Protein AF-A0A3B1D6K1-F1 (afdb_monomer)

Sequence (99 aa):
MIDWDKASPEDFKLQMEVESIQESGESIIFPVRVYHKDGDFAFLKSVPIRAEFYRALRKTPDWQKALAKIFRQRVKDDVISRTKTGTIAIEDKIAWITK

Solvent-accessible surface area (backbone atoms only — not comparable to full-atom values): 5830 Å² total; per-residue (Å²): 134,86,60,49,88,77,58,53,69,83,44,51,46,81,46,72,44,76,91,65,51,40,78,56,90,69,24,34,34,40,40,32,38,34,24,38,76,90,67,48,79,70,53,77,44,78,46,77,40,46,43,68,60,52,60,53,41,68,73,43,84,66,31,68,60,55,50,49,50,52,52,51,50,58,50,40,54,51,46,52,49,55,34,53,59,74,70,58,53,74,70,62,59,53,64,67,73,76,112

Mean predicted aligned error: 8.84 Å

Organism: NCBI:txid652676

pLDDT: mean 81.21, std 14.04, range [40.72, 94.44]

Foldseek 3Di:
DDPLLPDALVQKDKDWDPVPFDDDVQWIWTWIFIAGVVRHTDDIDTDTDGNVVLVVLVPDPPSVVVVVVVVSVVVNVVSVVVSVVVVQDPVNVVVVVPD

Nearest PDB structures (foldseek):
  7u65-assembly1_G  TM=5.364E-01  e=2.274E-01  Escherichia phage T7
  7ucz-assembly2_B  TM=5.050E-01  e=5.592E-01  Homo sapiens
  5i4a-assembly2_C  TM=4.775E-01  e=8.770E-01  Marinitoga piezophila KA3
  8cq2-assembly1_E  TM=4.000E-01  e=8.871E+00  Photorhabdus luminescens

Radius of gyration: 16.62 Å; Cα contacts (8 Å, |Δi|>4): 109; chains: 1; bounding box: 36×43×45 Å

Structure (mmCIF, N/CA/C/O backbone):
data_AF-A0A3B1D6K1-F1
#
_entry.id   AF-A0A3B1D6K1-F1
#
loop_
_atom_site.group_PDB
_atom_site.id
_atom_site.type_symbol
_atom_site.label_atom_id
_atom_site.label_alt_id
_atom_site.label_comp_id
_atom_site.label_asym_id
_atom_site.label_entity_id
_atom_site.label_seq_id
_atom_site.pdbx_PDB_ins_code
_atom_site.Cartn_x
_atom_site.Cartn_y
_atom_site.Cartn_z
_atom_site.occupancy
_atom_site.B_iso_or_equiv
_atom_site.auth_seq_id
_atom_site.auth_comp_id
_atom_site.auth_a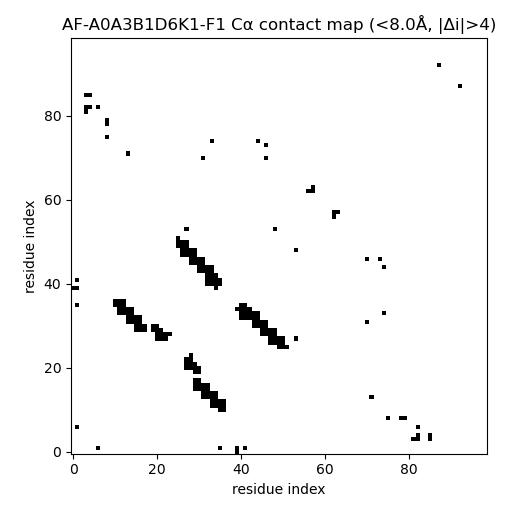sym_id
_atom_site.auth_atom_id
_atom_site.pdbx_PDB_model_num
ATOM 1 N N . MET A 1 1 ? 9.210 5.930 -18.461 1.00 69.94 1 MET A N 1
ATOM 2 C CA . MET A 1 1 ? 8.584 4.597 -18.678 1.00 69.94 1 MET A CA 1
ATOM 3 C C . MET A 1 1 ? 9.360 3.637 -17.806 1.00 69.94 1 MET A C 1
ATOM 5 O O . MET A 1 1 ? 10.563 3.536 -17.998 1.00 69.94 1 MET A O 1
ATOM 9 N N . ILE A 1 2 ? 8.715 3.035 -16.808 1.00 77.25 2 ILE A N 1
ATOM 10 C CA . ILE A 1 2 ? 9.414 2.242 -15.789 1.00 77.25 2 ILE A CA 1
ATOM 11 C C . ILE A 1 2 ? 9.853 0.906 -16.393 1.00 77.25 2 ILE A C 1
ATOM 13 O O . ILE A 1 2 ? 9.028 0.181 -16.948 1.00 77.25 2 ILE A O 1
ATOM 17 N N . ASP A 1 3 ? 11.141 0.593 -16.259 1.00 78.44 3 ASP A N 1
ATOM 18 C CA . ASP A 1 3 ? 11.711 -0.714 -16.590 1.00 78.44 3 ASP A CA 1
ATOM 19 C C . ASP A 1 3 ? 11.418 -1.689 -15.437 1.00 78.44 3 ASP A C 1
ATOM 21 O O . ASP A 1 3 ? 12.120 -1.723 -14.425 1.00 78.44 3 ASP A O 1
ATOM 25 N N . TRP A 1 4 ? 10.320 -2.438 -15.561 1.00 77.81 4 TRP A N 1
ATOM 26 C CA . TRP A 1 4 ? 9.844 -3.364 -14.530 1.00 77.81 4 TRP A CA 1
ATOM 27 C C . TRP A 1 4 ? 10.778 -4.557 -14.304 1.00 77.81 4 TRP A C 1
ATOM 29 O O . TRP A 1 4 ? 10.773 -5.107 -13.206 1.00 77.81 4 TRP A O 1
ATOM 39 N N . ASP A 1 5 ? 11.605 -4.928 -15.284 1.00 73.12 5 ASP A N 1
ATOM 40 C CA . ASP A 1 5 ? 12.532 -6.060 -15.153 1.00 73.12 5 ASP A CA 1
ATOM 41 C C . ASP A 1 5 ? 13.735 -5.716 -14.265 1.00 73.12 5 ASP A C 1
ATOM 43 O O . ASP A 1 5 ? 14.361 -6.600 -13.677 1.00 73.12 5 ASP A O 1
ATOM 47 N N . LYS A 1 6 ? 14.047 -4.420 -14.130 1.00 73.88 6 LYS A N 1
ATOM 48 C CA . LYS A 1 6 ? 15.138 -3.910 -13.284 1.00 73.88 6 LYS A CA 1
ATOM 49 C C . LYS A 1 6 ? 14.658 -3.217 -12.009 1.00 73.88 6 LYS A C 1
ATOM 51 O O . LYS A 1 6 ? 15.485 -2.865 -11.169 1.00 73.88 6 LYS A O 1
ATOM 56 N N . ALA A 1 7 ? 13.353 -3.005 -11.858 1.00 77.06 7 ALA A N 1
ATOM 57 C CA . ALA A 1 7 ? 12.786 -2.317 -10.707 1.00 77.06 7 ALA A CA 1
ATOM 58 C C . ALA A 1 7 ? 12.667 -3.254 -9.493 1.00 77.06 7 ALA A C 1
ATOM 60 O O . ALA A 1 7 ? 12.055 -4.321 -9.560 1.00 77.06 7 ALA A O 1
ATOM 61 N N . SER A 1 8 ? 13.199 -2.830 -8.348 1.00 76.25 8 SER A N 1
ATOM 62 C CA . SER A 1 8 ? 13.026 -3.528 -7.071 1.00 76.25 8 SER A CA 1
ATOM 63 C C . SER A 1 8 ? 11.870 -2.922 -6.271 1.00 76.25 8 SER A C 1
ATOM 65 O O . SER A 1 8 ? 11.630 -1.721 -6.360 1.00 76.25 8 SER A O 1
ATOM 67 N N . PRO A 1 9 ? 11.167 -3.686 -5.410 1.00 74.38 9 PRO A N 1
ATOM 68 C CA . PRO A 1 9 ? 10.111 -3.135 -4.552 1.00 74.38 9 PRO A CA 1
ATOM 69 C C . PRO A 1 9 ? 10.550 -1.953 -3.674 1.00 74.38 9 PRO A C 1
ATOM 71 O O . PRO A 1 9 ? 9.726 -1.127 -3.296 1.00 74.38 9 PRO A O 1
ATOM 74 N N . GLU A 1 10 ? 11.840 -1.878 -3.350 1.00 81.88 10 GLU A N 1
ATOM 75 C CA . GLU A 1 10 ? 12.447 -0.807 -2.552 1.00 81.88 10 GLU A CA 1
ATOM 76 C C . GLU A 1 10 ? 12.633 0.498 -3.336 1.00 81.88 10 GLU A C 1
ATOM 78 O O . GLU A 1 10 ? 12.708 1.569 -2.736 1.00 81.88 10 GLU A O 1
ATOM 83 N N . ASP A 1 11 ? 12.629 0.430 -4.670 1.00 83.75 11 ASP A N 1
ATOM 84 C CA . ASP A 1 11 ? 12.694 1.604 -5.540 1.00 83.75 11 ASP A CA 1
ATOM 85 C C . ASP A 1 11 ? 11.364 2.367 -5.576 1.00 83.75 11 ASP A C 1
ATOM 87 O O . ASP A 1 1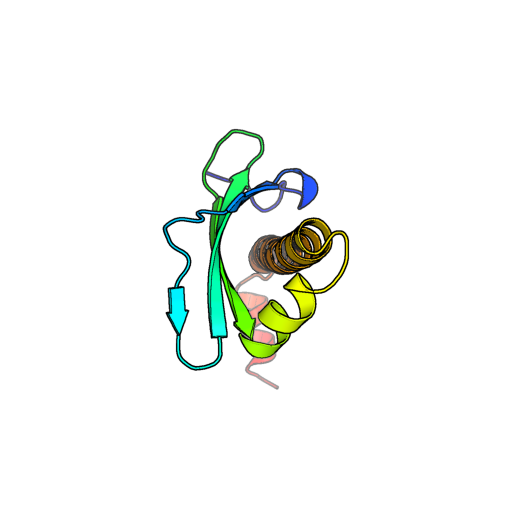1 ? 11.290 3.447 -6.157 1.00 83.75 11 ASP A O 1
ATOM 91 N N . PHE A 1 12 ? 10.301 1.838 -4.963 1.00 85.25 12 PHE A N 1
ATOM 92 C CA . PHE A 1 12 ? 8.979 2.447 -5.006 1.00 85.25 12 PHE A CA 1
ATOM 93 C C . PHE A 1 12 ? 8.638 3.205 -3.724 1.00 85.25 12 PHE A C 1
ATOM 95 O O . PHE A 1 12 ? 8.737 2.702 -2.602 1.00 85.25 12 PHE A O 1
ATOM 102 N N . LYS A 1 13 ? 8.152 4.432 -3.906 1.00 86.62 13 LYS A N 1
ATOM 103 C CA . LYS A 1 13 ? 7.615 5.290 -2.853 1.00 86.62 13 LYS A CA 1
ATOM 104 C C . LYS A 1 13 ? 6.096 5.323 -2.924 1.00 86.62 13 LYS A C 1
ATOM 106 O O . LYS A 1 13 ? 5.492 5.348 -3.994 1.00 86.62 13 LYS A O 1
ATOM 111 N N . LEU A 1 14 ? 5.487 5.332 -1.745 1.00 87.88 14 LEU A N 1
ATOM 112 C CA . LEU A 1 14 ? 4.042 5.319 -1.559 1.00 87.88 14 LEU A CA 1
ATOM 113 C C . LEU A 1 14 ? 3.590 6.711 -1.153 1.00 87.88 14 LEU A C 1
ATOM 115 O O . LEU A 1 14 ? 4.092 7.256 -0.169 1.00 87.88 14 LEU A O 1
ATOM 119 N N . GLN A 1 15 ? 2.607 7.242 -1.863 1.00 85.69 15 GLN A N 1
ATOM 120 C CA . GLN A 1 15 ? 1.931 8.475 -1.503 1.00 85.69 15 GLN A CA 1
ATOM 121 C C . GLN A 1 15 ? 0.434 8.198 -1.419 1.00 85.69 15 GLN A C 1
ATOM 123 O O . GLN A 1 15 ? -0.200 7.796 -2.391 1.00 85.69 15 GLN A O 1
ATOM 128 N N . MET A 1 16 ? -0.129 8.373 -0.229 1.00 82.75 16 MET A N 1
ATOM 129 C CA . MET A 1 16 ? -1.562 8.209 -0.012 1.00 82.75 16 MET A CA 1
ATOM 130 C C . MET A 1 16 ? -2.276 9.527 -0.289 1.00 82.75 16 MET A C 1
ATOM 132 O O . MET A 1 16 ? -1.861 10.570 0.216 1.00 82.75 16 MET A O 1
ATOM 136 N N . GLU A 1 17 ? -3.372 9.465 -1.037 1.00 79.75 17 GLU A N 1
ATOM 137 C CA . GLU A 1 17 ? -4.228 10.626 -1.271 1.00 79.75 17 GLU A CA 1
ATOM 138 C C . GLU A 1 17 ? -5.392 10.620 -0.292 1.00 79.75 17 GLU A C 1
ATOM 140 O O . GLU A 1 17 ? -6.410 9.966 -0.507 1.00 79.75 17 GLU A O 1
ATOM 145 N N . VAL A 1 18 ? -5.220 11.342 0.814 1.00 76.69 18 VAL A N 1
ATOM 146 C CA . VAL A 1 18 ? -6.187 11.360 1.921 1.00 76.69 18 VAL A CA 1
ATOM 147 C C . VAL A 1 18 ? -7.548 11.904 1.476 1.00 76.69 18 VAL A C 1
ATOM 149 O O . VAL A 1 18 ? -8.581 11.407 1.911 1.00 76.69 18 VAL A O 1
ATOM 152 N N . GLU A 1 19 ? -7.552 12.876 0.564 1.00 77.31 19 GLU A N 1
ATOM 153 C CA . GLU A 1 19 ? -8.767 13.520 0.044 1.00 77.31 19 GLU A CA 1
ATOM 154 C C . GLU A 1 19 ? -9.599 12.608 -0.865 1.00 77.31 19 GLU A C 1
ATOM 156 O O . GLU A 1 19 ? -10.782 12.852 -1.074 1.00 77.31 19 GLU A O 1
ATOM 161 N N . SER A 1 20 ? -8.996 11.543 -1.396 1.00 80.31 20 SER A N 1
ATOM 162 C CA . SER A 1 20 ? -9.662 10.593 -2.293 1.00 80.31 20 SER A CA 1
ATOM 163 C C . SER A 1 20 ? -10.093 9.306 -1.582 1.00 80.31 20 SER A C 1
ATOM 165 O O . SER A 1 20 ? -10.521 8.357 -2.239 1.00 80.31 20 SER A O 1
ATOM 167 N N . ILE A 1 21 ? -9.972 9.236 -0.250 1.00 86.06 21 ILE A N 1
ATOM 168 C CA . ILE A 1 21 ? -10.462 8.094 0.527 1.00 86.06 21 ILE A CA 1
ATOM 169 C C . ILE A 1 21 ? -11.987 8.051 0.428 1.00 86.06 21 ILE A C 1
ATOM 171 O O . ILE A 1 21 ? -12.668 9.035 0.707 1.00 86.06 21 ILE A O 1
ATOM 175 N N . GLN A 1 22 ? -12.518 6.891 0.054 1.00 88.19 22 GLN A N 1
ATOM 176 C CA . GLN A 1 22 ? -13.952 6.694 -0.138 1.00 88.19 22 GLN A CA 1
ATOM 177 C C . GLN A 1 22 ? -14.458 5.565 0.746 1.00 88.19 22 GLN A C 1
ATOM 179 O O . GLN A 1 22 ? -13.792 4.543 0.904 1.00 88.19 22 GLN A O 1
ATOM 184 N N . GLU A 1 23 ? -15.658 5.719 1.293 1.00 87.38 23 GLU A N 1
ATOM 185 C CA . GLU A 1 23 ? -16.383 4.603 1.894 1.00 87.38 23 GLU A CA 1
ATOM 186 C C . GLU A 1 23 ? -17.251 3.941 0.819 1.00 87.38 23 GLU A C 1
ATOM 188 O O . GLU A 1 23 ? -17.980 4.606 0.088 1.00 87.38 23 GLU A O 1
ATOM 193 N N . SER A 1 24 ? -17.149 2.621 0.704 1.00 87.75 24 SER A N 1
ATOM 194 C CA . SER A 1 24 ? -17.903 1.802 -0.239 1.00 87.75 24 SER A CA 1
ATOM 195 C C . SER A 1 24 ? -18.460 0.589 0.500 1.00 87.75 24 SER A C 1
ATOM 197 O O . SER A 1 24 ? -17.755 -0.401 0.724 1.00 87.75 24 SER A O 1
ATOM 199 N N . GLY A 1 25 ? -19.734 0.669 0.887 1.00 88.62 25 GLY A N 1
ATOM 200 C CA . GLY A 1 25 ? -20.403 -0.356 1.689 1.00 88.62 25 GLY A CA 1
ATOM 201 C C . GLY A 1 25 ? -19.704 -0.556 3.035 1.00 88.62 25 GLY A C 1
ATOM 202 O O . GLY A 1 25 ? -19.545 0.381 3.809 1.00 88.62 25 GLY A O 1
ATOM 203 N N . GLU A 1 26 ? -19.243 -1.777 3.301 1.00 91.94 26 GLU A N 1
ATOM 204 C CA . GLU A 1 26 ? -18.545 -2.139 4.545 1.00 91.94 26 GLU A CA 1
ATOM 205 C C . GLU A 1 26 ? -17.025 -1.910 4.494 1.00 91.94 26 GLU A C 1
ATOM 207 O O . GLU A 1 26 ? -16.287 -2.367 5.371 1.00 91.94 26 GLU A O 1
ATOM 212 N N . SER A 1 27 ? -16.515 -1.247 3.455 1.00 92.38 27 SER A N 1
ATOM 213 C CA . SER A 1 27 ? -15.081 -1.023 3.260 1.00 92.38 27 SER A CA 1
ATOM 214 C C . SER A 1 27 ? -14.749 0.447 3.053 1.00 92.38 27 SER A C 1
ATOM 216 O O . SER A 1 27 ? -15.494 1.193 2.433 1.00 92.38 27 SER A O 1
ATOM 218 N N . ILE A 1 28 ? -13.580 0.844 3.538 1.00 92.19 28 ILE A N 1
ATOM 219 C CA . ILE A 1 28 ? -12.937 2.122 3.263 1.00 92.19 28 ILE A CA 1
ATOM 220 C C . ILE A 1 28 ? -11.849 1.853 2.227 1.00 92.19 28 ILE A C 1
ATOM 222 O O . ILE A 1 28 ? -10.961 1.021 2.434 1.00 92.19 28 ILE A O 1
ATOM 226 N N . ILE A 1 29 ? -11.945 2.524 1.090 1.00 92.50 29 ILE A N 1
ATOM 227 C CA . ILE A 1 29 ? -11.032 2.403 -0.035 1.00 92.50 29 ILE A CA 1
ATOM 228 C C . ILE A 1 29 ? -9.954 3.470 0.105 1.00 92.50 29 ILE A C 1
ATOM 230 O O . ILE A 1 29 ? -10.236 4.665 0.039 1.00 92.50 29 ILE A O 1
ATOM 234 N N . PHE A 1 30 ? -8.711 3.028 0.279 1.00 91.75 30 PHE A N 1
ATOM 235 C CA . PHE A 1 30 ? -7.548 3.905 0.354 1.00 91.75 30 PHE A CA 1
ATOM 236 C C . PHE A 1 30 ? -6.831 3.939 -1.000 1.00 91.75 30 PHE A C 1
ATOM 238 O O . PHE A 1 30 ? -6.219 2.934 -1.378 1.00 91.75 30 PHE A O 1
ATOM 245 N N . PRO A 1 31 ? -6.880 5.056 -1.744 1.00 90.62 31 PRO A N 1
ATOM 246 C CA . PRO A 1 31 ? -6.082 5.226 -2.948 1.00 90.62 31 PRO A CA 1
ATOM 247 C C . PRO A 1 31 ? -4.622 5.502 -2.577 1.00 90.62 31 PRO A C 1
ATOM 249 O O . PRO A 1 31 ? -4.285 6.483 -1.909 1.00 90.62 31 PRO A O 1
ATOM 252 N N . VAL A 1 32 ? -3.740 4.615 -3.026 1.00 91.00 32 VAL A N 1
ATOM 253 C CA . VAL A 1 32 ? -2.298 4.699 -2.808 1.00 91.00 32 VAL A CA 1
ATOM 254 C C . VAL A 1 32 ? -1.616 4.868 -4.156 1.00 91.00 32 VAL A C 1
ATOM 256 O O . VAL A 1 32 ? -1.593 3.948 -4.974 1.00 91.00 32 VAL A O 1
ATOM 259 N N . ARG A 1 33 ? -1.060 6.054 -4.399 1.00 91.19 33 ARG A N 1
ATOM 260 C CA . ARG A 1 33 ? -0.209 6.312 -5.556 1.00 91.19 33 ARG A CA 1
ATOM 261 C C . ARG A 1 33 ? 1.173 5.737 -5.304 1.00 91.19 33 ARG A C 1
ATOM 263 O O . ARG A 1 33 ? 1.751 5.904 -4.228 1.00 91.19 33 ARG A O 1
ATOM 270 N N . VAL A 1 34 ? 1.691 5.051 -6.308 1.00 90.06 34 VAL A N 1
ATOM 271 C CA . VAL A 1 34 ? 3.000 4.415 -6.273 1.00 90.06 34 VAL A CA 1
ATOM 272 C C . VAL A 1 34 ? 3.881 5.123 -7.286 1.00 90.06 34 VAL A C 1
ATOM 274 O O . VAL A 1 34 ? 3.526 5.213 -8.460 1.00 90.06 34 VAL A O 1
ATOM 277 N N . TYR A 1 35 ? 5.018 5.623 -6.825 1.00 90.50 35 TYR A N 1
ATOM 278 C CA . TYR A 1 35 ? 6.006 6.320 -7.638 1.00 90.50 35 TYR A CA 1
ATOM 279 C C . TYR A 1 35 ? 7.315 5.546 -7.625 1.00 90.50 35 TYR A C 1
ATOM 281 O O . TYR A 1 35 ? 7.694 4.997 -6.592 1.00 90.50 35 TYR A O 1
ATOM 289 N N . HIS A 1 36 ? 8.014 5.509 -8.749 1.00 89.00 36 HIS A N 1
ATOM 290 C CA . HIS A 1 36 ? 9.388 5.030 -8.805 1.00 89.00 36 HIS A CA 1
ATOM 291 C C . HIS A 1 36 ? 10.339 6.067 -8.186 1.00 89.00 36 HIS A C 1
ATOM 293 O O . HIS A 1 36 ? 10.014 7.254 -8.101 1.00 89.00 36 HIS A O 1
ATOM 299 N N . LYS A 1 37 ? 11.534 5.643 -7.764 1.00 86.38 37 LYS A N 1
ATOM 300 C CA . LYS A 1 37 ? 12.556 6.512 -7.154 1.00 86.38 37 LYS A CA 1
ATOM 301 C C . LYS A 1 37 ? 12.970 7.680 -8.047 1.00 86.38 37 LYS A C 1
ATOM 303 O O . LYS A 1 37 ? 13.330 8.728 -7.519 1.00 86.38 37 LYS A O 1
ATOM 308 N N . ASP A 1 38 ? 12.845 7.505 -9.360 1.00 86.38 38 ASP A N 1
ATOM 309 C CA . ASP A 1 38 ? 13.152 8.516 -10.377 1.00 86.38 38 ASP A CA 1
ATOM 310 C C . ASP A 1 38 ? 12.054 9.590 -10.501 1.00 86.38 38 ASP A C 1
ATOM 312 O O . ASP A 1 38 ? 12.185 10.525 -11.281 1.00 86.38 38 ASP A O 1
ATOM 316 N N . GLY A 1 39 ? 10.966 9.474 -9.730 1.00 82.06 39 GLY A N 1
ATOM 317 C CA . GLY A 1 39 ? 9.839 10.412 -9.729 1.00 82.06 39 GLY A CA 1
ATOM 318 C C . GLY A 1 39 ? 8.697 10.024 -10.671 1.00 82.06 39 GLY A C 1
ATOM 319 O O . GLY A 1 39 ? 7.626 10.625 -10.604 1.00 82.06 39 GLY A O 1
ATOM 320 N N . ASP A 1 40 ? 8.885 8.991 -11.494 1.00 87.69 40 ASP A N 1
ATOM 321 C CA . ASP A 1 40 ? 7.862 8.487 -12.410 1.00 87.69 40 ASP A CA 1
ATOM 322 C C . ASP A 1 40 ? 6.667 7.895 -11.648 1.00 87.69 40 ASP A C 1
ATOM 324 O O . ASP A 1 40 ? 6.817 7.036 -10.774 1.00 87.69 40 ASP A O 1
ATOM 328 N N . PHE A 1 41 ? 5.453 8.308 -12.016 1.00 88.88 41 PHE A N 1
ATOM 329 C CA . PHE A 1 41 ? 4.237 7.645 -11.551 1.00 88.88 41 PHE A CA 1
ATOM 330 C C . PHE A 1 41 ? 4.170 6.223 -12.118 1.00 88.88 41 PHE A C 1
ATOM 332 O O . PHE A 1 41 ? 4.196 6.028 -13.333 1.00 88.88 41 PHE A O 1
ATOM 339 N N . ALA A 1 42 ? 4.060 5.233 -11.233 1.00 88.25 42 ALA A N 1
ATOM 340 C CA . ALA A 1 42 ? 4.003 3.830 -11.612 1.00 88.25 42 ALA A CA 1
ATOM 341 C C . ALA A 1 42 ? 2.563 3.360 -11.805 1.00 88.25 42 ALA A C 1
ATOM 343 O O . ALA A 1 42 ? 2.193 2.886 -12.878 1.00 88.25 42 ALA A O 1
ATOM 344 N N . PHE A 1 43 ? 1.753 3.459 -10.751 1.00 88.69 43 PHE A N 1
ATOM 345 C CA . PHE A 1 43 ? 0.343 3.087 -10.776 1.00 88.69 43 PHE A CA 1
ATOM 346 C C . PHE A 1 43 ? -0.393 3.602 -9.537 1.00 88.69 43 PHE A C 1
ATOM 348 O O . PHE A 1 43 ? 0.204 3.945 -8.515 1.00 88.69 43 PHE A O 1
ATOM 355 N N . LEU A 1 44 ? -1.722 3.610 -9.629 1.00 89.88 44 LEU A N 1
ATOM 356 C CA . LEU A 1 44 ? -2.623 3.833 -8.506 1.00 89.88 44 LEU A CA 1
ATOM 357 C C . LEU A 1 44 ? -3.136 2.480 -8.007 1.00 89.88 44 LEU A C 1
ATOM 359 O O . LEU A 1 44 ? -3.647 1.679 -8.791 1.00 89.88 44 LEU A O 1
ATOM 363 N N . LYS A 1 45 ? -3.022 2.229 -6.702 1.00 89.25 45 LYS A N 1
ATOM 364 C CA . LYS A 1 45 ? -3.562 1.042 -6.041 1.00 89.25 45 LYS A CA 1
ATOM 365 C C . LYS A 1 45 ? -4.667 1.430 -5.073 1.00 89.25 45 LYS A C 1
ATOM 367 O O . LYS A 1 45 ? -4.414 2.085 -4.068 1.00 89.25 45 LYS A O 1
ATOM 372 N N . SER A 1 46 ? -5.874 0.946 -5.331 1.00 91.12 46 SER A N 1
ATOM 373 C CA . SER A 1 46 ? -6.972 1.013 -4.368 1.00 91.12 46 SER A CA 1
ATOM 374 C C . SER A 1 46 ? -6.831 -0.125 -3.360 1.00 91.12 46 SER A C 1
ATOM 376 O O . SER A 1 46 ? -6.888 -1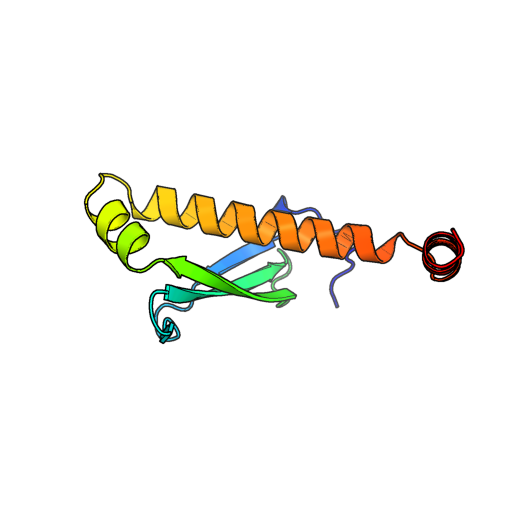.300 -3.732 1.00 91.12 46 SER A O 1
ATOM 378 N N . VAL A 1 47 ? -6.625 0.208 -2.085 1.00 91.00 47 VAL A N 1
ATOM 379 C CA . VAL A 1 47 ? -6.536 -0.767 -0.992 1.00 91.00 47 VAL A CA 1
ATOM 380 C C . VAL A 1 47 ? -7.835 -0.733 -0.183 1.00 91.00 47 VAL A C 1
ATOM 382 O O . VAL A 1 47 ? -8.027 0.191 0.609 1.00 91.00 47 VAL A O 1
ATOM 385 N N . PRO A 1 48 ? -8.735 -1.718 -0.352 1.00 92.19 48 PRO A N 1
ATOM 386 C CA . PRO A 1 48 ? -9.924 -1.822 0.479 1.00 92.19 48 PRO A CA 1
ATOM 387 C C . PRO A 1 48 ? -9.551 -2.322 1.875 1.00 92.19 48 PRO A C 1
ATOM 389 O O . PRO A 1 48 ? -8.886 -3.349 2.030 1.00 92.19 48 PRO A O 1
ATOM 392 N N . ILE A 1 49 ? -10.018 -1.620 2.900 1.00 92.69 49 ILE A N 1
ATOM 393 C CA . ILE A 1 49 ? -9.916 -2.026 4.299 1.00 92.69 49 ILE A CA 1
ATOM 394 C C . ILE A 1 49 ? -11.324 -2.067 4.876 1.00 92.69 49 ILE A C 1
ATOM 396 O O . ILE A 1 49 ? -12.063 -1.096 4.763 1.00 92.69 49 ILE A O 1
ATOM 400 N N . ARG A 1 50 ? -11.703 -3.166 5.532 1.00 94.12 50 ARG A N 1
ATOM 401 C CA . ARG A 1 50 ? -13.021 -3.264 6.176 1.00 94.12 50 ARG A CA 1
ATOM 402 C C . ARG A 1 50 ? -13.198 -2.146 7.203 1.00 94.12 50 ARG A C 1
ATOM 404 O O . ARG A 1 50 ? -12.306 -1.918 8.022 1.00 94.12 50 ARG A O 1
ATOM 411 N N . ALA A 1 51 ? -14.349 -1.484 7.183 1.00 92.62 51 ALA A N 1
ATOM 412 C CA . ALA A 1 51 ? -14.644 -0.339 8.035 1.00 92.62 51 ALA A CA 1
ATOM 413 C C . ALA A 1 51 ? -14.538 -0.701 9.524 1.00 92.62 51 ALA A C 1
ATOM 415 O O . ALA A 1 51 ? -13.940 0.044 10.299 1.00 92.62 51 ALA A O 1
ATOM 416 N N . GLU A 1 52 ? -15.031 -1.876 9.921 1.00 93.94 52 GLU A N 1
ATOM 417 C CA . GLU A 1 52 ? -14.913 -2.370 11.298 1.00 93.94 52 GLU A CA 1
ATOM 418 C C . GLU A 1 52 ? -13.458 -2.571 11.724 1.00 93.94 52 GLU A C 1
ATOM 420 O O . GLU A 1 52 ? -13.049 -2.106 12.789 1.00 93.94 52 GLU A O 1
ATOM 425 N N . PHE A 1 53 ? -12.652 -3.200 10.862 1.00 93.44 53 PHE A N 1
ATOM 426 C CA . PHE A 1 53 ? -11.228 -3.394 11.116 1.00 93.44 53 PHE A CA 1
ATOM 427 C C . PHE A 1 53 ? -10.502 -2.053 11.227 1.00 93.44 53 PHE A C 1
ATOM 429 O O . PHE A 1 53 ? -9.719 -1.863 12.149 1.00 93.44 53 PHE A O 1
ATOM 436 N N . TYR A 1 54 ? -10.785 -1.099 10.336 1.00 92.00 54 TYR A N 1
ATOM 437 C CA . TYR A 1 54 ? -10.188 0.233 10.404 1.00 92.00 54 TYR A CA 1
ATOM 438 C C . TYR A 1 54 ? -10.565 0.968 11.697 1.00 92.00 54 TYR A C 1
ATOM 440 O O . TYR A 1 54 ? -9.702 1.550 12.356 1.00 92.00 54 TYR A O 1
ATOM 448 N N . ARG A 1 55 ? -11.838 0.902 12.107 1.00 92.31 55 ARG A N 1
ATOM 449 C CA . ARG A 1 55 ? -12.314 1.479 13.374 1.00 92.31 55 ARG A CA 1
ATOM 450 C C . ARG A 1 55 ? -11.630 0.837 14.581 1.00 92.31 55 ARG A C 1
ATOM 452 O O . ARG A 1 55 ? -11.280 1.554 15.514 1.00 92.31 55 ARG A O 1
ATOM 459 N N . ALA A 1 56 ? -11.427 -0.480 14.570 1.00 93.56 56 ALA A N 1
ATOM 460 C CA . ALA A 1 56 ? -10.693 -1.185 15.616 1.00 93.56 56 ALA A CA 1
ATOM 461 C C . ALA A 1 56 ? -9.206 -0.802 15.619 1.00 93.56 56 ALA A C 1
ATOM 463 O O . ALA A 1 56 ? -8.657 -0.489 16.672 1.00 93.56 56 ALA A O 1
ATOM 464 N N . LEU A 1 57 ? -8.581 -0.737 14.440 1.00 92.06 57 LEU A N 1
ATOM 465 C CA . LEU A 1 57 ? -7.183 -0.356 14.270 1.00 92.06 57 LEU A CA 1
ATOM 466 C C . LEU A 1 57 ? -6.926 1.047 14.821 1.00 92.06 57 LEU A C 1
ATOM 468 O O . LEU A 1 57 ? -5.977 1.237 15.564 1.00 92.06 57 LEU A O 1
ATOM 472 N N . ARG A 1 58 ? -7.810 2.019 14.559 1.00 93.25 58 ARG A N 1
ATOM 473 C CA . ARG A 1 58 ? -7.683 3.387 15.099 1.00 93.25 58 ARG A CA 1
ATOM 474 C C . ARG A 1 58 ? -7.676 3.473 16.629 1.00 93.25 58 ARG A C 1
ATOM 476 O O . ARG A 1 58 ? -7.273 4.507 17.154 1.00 93.25 58 ARG A O 1
ATOM 483 N N . LYS A 1 59 ? -8.123 2.432 17.340 1.00 94.44 59 LYS A N 1
ATOM 484 C CA . LYS A 1 59 ? -8.104 2.374 18.811 1.00 94.44 59 LYS A CA 1
ATOM 485 C C . LYS A 1 59 ? -6.771 1.878 19.371 1.00 94.44 59 LYS A C 1
ATOM 487 O O . LYS A 1 59 ? -6.565 1.972 20.577 1.00 94.44 59 LYS A O 1
ATOM 492 N N . THR A 1 60 ? -5.876 1.342 18.540 1.00 91.69 60 THR A N 1
ATOM 493 C CA . THR A 1 60 ? -4.561 0.884 18.993 1.00 91.69 60 THR A CA 1
ATOM 494 C C . THR A 1 60 ? -3.540 2.025 18.951 1.00 91.69 60 THR A C 1
ATOM 496 O O . THR A 1 60 ? -3.620 2.901 18.081 1.00 91.69 60 THR A O 1
ATOM 499 N N . PRO A 1 61 ? -2.521 2.007 19.827 1.00 91.19 61 PRO A N 1
ATOM 500 C CA . PRO A 1 61 ? -1.333 2.834 19.645 1.00 91.19 61 PRO A CA 1
ATOM 501 C C . PRO A 1 61 ? -0.701 2.580 18.269 1.00 91.19 61 PRO A C 1
ATOM 503 O O . PRO A 1 61 ? -0.814 1.482 17.721 1.00 91.19 61 PRO A O 1
ATOM 506 N N . ASP A 1 62 ? -0.056 3.598 17.694 1.00 91.88 62 ASP A N 1
ATOM 507 C CA . ASP A 1 62 ? 0.677 3.488 16.422 1.00 91.88 62 ASP A CA 1
ATOM 508 C C . ASP A 1 62 ? -0.145 2.952 15.224 1.00 91.88 62 ASP A C 1
ATOM 510 O O . ASP A 1 62 ? 0.415 2.439 14.250 1.00 91.88 62 ASP A O 1
ATOM 514 N N . TRP A 1 63 ? -1.474 3.104 15.238 1.00 91.38 63 TRP A N 1
ATOM 515 C CA . TRP A 1 63 ? -2.363 2.599 14.183 1.00 91.38 63 TRP A CA 1
ATOM 516 C C . TRP A 1 63 ? -1.970 3.061 12.772 1.00 91.38 63 TRP A C 1
ATOM 518 O O . TRP A 1 63 ? -2.111 2.309 11.808 1.00 91.38 63 TRP A O 1
ATOM 528 N N . GLN A 1 64 ? -1.409 4.268 12.644 1.00 88.25 64 GLN A N 1
ATOM 529 C CA . GLN A 1 64 ? -0.896 4.804 11.380 1.00 88.25 64 GLN A CA 1
ATOM 530 C C . GLN A 1 64 ? 0.281 3.984 10.839 1.00 88.25 64 GLN A C 1
ATOM 532 O O . GLN A 1 64 ? 0.337 3.710 9.641 1.00 88.25 64 GLN A O 1
ATOM 537 N N . LYS A 1 65 ? 1.204 3.545 11.709 1.00 89.31 65 LYS A N 1
ATOM 538 C CA . LYS A 1 65 ? 2.331 2.684 11.313 1.00 89.31 65 LYS A CA 1
ATOM 539 C C . LYS A 1 65 ? 1.833 1.309 10.884 1.00 89.31 65 LYS A C 1
ATOM 541 O O . LYS A 1 65 ? 2.300 0.776 9.879 1.00 89.31 65 LYS A O 1
ATOM 546 N N . ALA A 1 66 ? 0.866 0.753 11.614 1.00 89.50 66 ALA A N 1
ATOM 547 C CA . ALA A 1 66 ? 0.245 -0.519 11.258 1.00 89.50 66 ALA A CA 1
ATOM 548 C C . ALA A 1 66 ? -0.465 -0.436 9.896 1.00 89.50 66 ALA A C 1
ATOM 550 O O . ALA A 1 66 ? -0.270 -1.298 9.040 1.00 89.50 66 ALA A O 1
ATOM 551 N N . LEU A 1 67 ? -1.208 0.644 9.651 1.00 89.56 67 LEU A N 1
ATOM 552 C CA . LEU A 1 67 ? -1.880 0.891 8.380 1.00 89.56 67 LEU A CA 1
ATOM 553 C C . LEU A 1 67 ? -0.880 1.083 7.226 1.00 89.56 67 LEU A C 1
ATOM 555 O O . LEU A 1 67 ? -1.013 0.454 6.178 1.00 89.56 67 LEU A O 1
ATOM 559 N N . ALA A 1 68 ? 0.183 1.862 7.441 1.0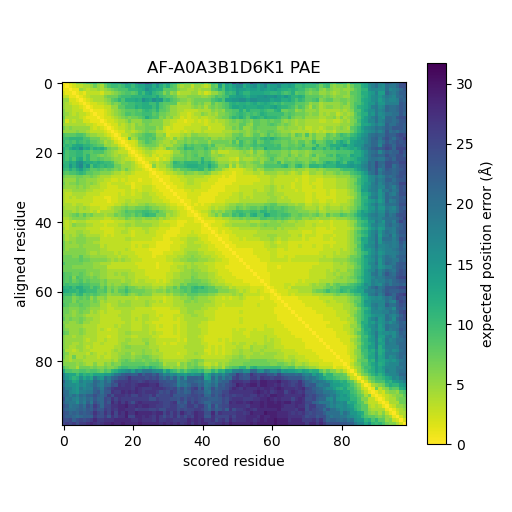0 88.31 68 ALA A N 1
ATOM 560 C CA . ALA A 1 68 ? 1.257 2.032 6.465 1.00 88.31 68 ALA A CA 1
ATOM 561 C C . ALA A 1 68 ? 1.951 0.701 6.124 1.00 88.31 68 ALA A C 1
ATOM 563 O O . ALA A 1 68 ? 2.307 0.470 4.968 1.00 88.31 68 ALA A O 1
ATOM 564 N N . LYS A 1 69 ? 2.114 -0.200 7.103 1.00 89.81 69 LYS A N 1
ATOM 565 C CA . LYS A 1 69 ? 2.647 -1.553 6.877 1.00 89.81 69 LYS A CA 1
ATOM 566 C C . LYS A 1 69 ? 1.724 -2.378 5.978 1.00 89.81 69 LYS A C 1
ATOM 568 O O . LYS A 1 69 ? 2.220 -3.045 5.073 1.00 89.81 69 LYS A O 1
ATOM 573 N N . ILE A 1 70 ? 0.406 -2.298 6.182 1.00 90.62 70 ILE A N 1
ATOM 574 C CA . ILE A 1 70 ? -0.582 -2.960 5.316 1.00 90.62 70 ILE A CA 1
ATOM 575 C C . ILE A 1 70 ? -0.452 -2.442 3.881 1.00 90.62 70 ILE A C 1
ATOM 577 O O . ILE A 1 70 ? -0.342 -3.242 2.954 1.00 90.62 70 ILE A O 1
ATOM 581 N N . PHE A 1 71 ? -0.400 -1.123 3.687 1.00 89.75 71 PHE A N 1
ATOM 582 C CA . PHE A 1 71 ? -0.266 -0.531 2.352 1.00 89.75 71 PHE A CA 1
ATOM 583 C C . PHE A 1 71 ? 1.038 -0.929 1.664 1.00 89.75 71 PHE A C 1
ATOM 585 O O . PHE A 1 71 ? 1.012 -1.345 0.508 1.00 89.75 71 PHE A O 1
ATOM 592 N N . ARG A 1 72 ? 2.164 -0.882 2.387 1.00 87.81 72 ARG A N 1
ATOM 593 C CA . ARG A 1 72 ? 3.466 -1.339 1.881 1.00 87.81 72 ARG A CA 1
ATOM 594 C C . ARG A 1 72 ? 3.420 -2.783 1.418 1.00 87.81 72 ARG A C 1
ATOM 596 O O . ARG A 1 72 ? 3.897 -3.068 0.328 1.00 87.81 72 ARG A O 1
ATOM 603 N N . GLN A 1 73 ? 2.836 -3.675 2.216 1.00 89.00 73 GLN A N 1
ATOM 604 C CA . GLN A 1 73 ? 2.744 -5.083 1.848 1.00 89.00 73 GLN A CA 1
ATOM 605 C C . GLN A 1 73 ? 1.900 -5.269 0.583 1.00 89.00 73 GLN A C 1
ATOM 607 O O . GLN A 1 73 ? 2.355 -5.897 -0.363 1.00 89.00 73 GLN A O 1
ATOM 612 N N . ARG A 1 74 ? 0.714 -4.649 0.523 1.00 87.94 74 ARG A N 1
ATOM 613 C CA . ARG A 1 74 ? -0.188 -4.755 -0.636 1.00 87.94 74 ARG A CA 1
ATOM 614 C C . ARG A 1 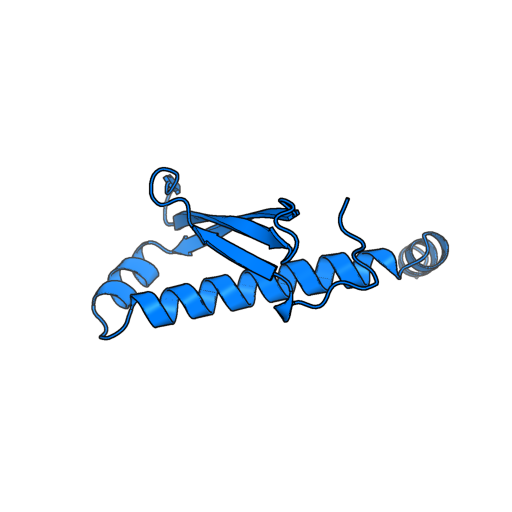74 ? 0.434 -4.216 -1.919 1.00 87.94 74 ARG A C 1
ATOM 616 O O . ARG A 1 74 ? 0.253 -4.806 -2.976 1.00 87.94 74 ARG A O 1
ATOM 623 N N . VAL A 1 75 ? 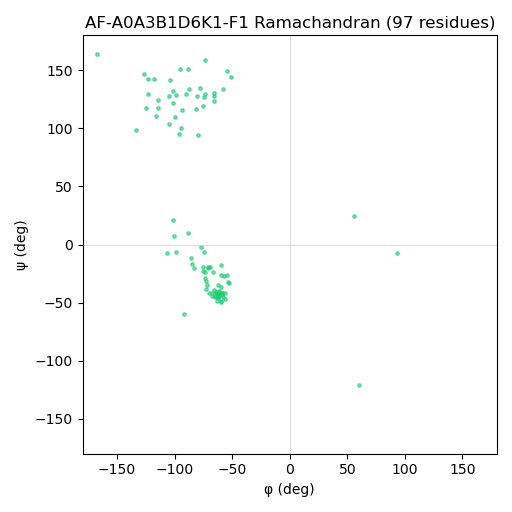1.158 -3.102 -1.836 1.00 86.19 75 VAL A N 1
ATOM 624 C CA . VAL A 1 75 ? 1.850 -2.546 -3.001 1.00 86.19 75 VAL A CA 1
ATOM 625 C C . VAL A 1 75 ? 3.066 -3.382 -3.375 1.00 86.19 75 VAL A C 1
ATOM 627 O O . VAL A 1 75 ? 3.288 -3.593 -4.560 1.00 86.19 75 VAL A O 1
ATOM 630 N N . LYS A 1 76 ? 3.821 -3.907 -2.405 1.00 86.25 76 LYS A N 1
ATOM 631 C CA . LYS A 1 76 ? 4.929 -4.830 -2.677 1.00 86.25 76 LYS A CA 1
ATOM 632 C C . LYS A 1 76 ? 4.444 -6.066 -3.435 1.00 86.25 76 LYS A C 1
ATOM 634 O O . LYS A 1 76 ? 5.079 -6.442 -4.414 1.00 86.25 76 LYS A O 1
ATOM 639 N N . ASP A 1 77 ? 3.325 -6.655 -3.021 1.00 86.94 77 ASP A N 1
ATOM 640 C CA . ASP A 1 77 ? 2.732 -7.809 -3.704 1.00 86.94 77 ASP A CA 1
ATOM 641 C C . ASP A 1 77 ? 2.351 -7.459 -5.154 1.00 86.94 77 ASP A C 1
ATOM 643 O O . ASP A 1 77 ? 2.660 -8.214 -6.076 1.00 86.94 77 ASP A O 1
ATOM 647 N N . ASP A 1 78 ? 1.771 -6.275 -5.379 1.00 85.06 78 ASP A N 1
ATOM 648 C CA . ASP A 1 78 ? 1.450 -5.773 -6.719 1.00 85.06 78 ASP A CA 1
ATOM 649 C C . ASP A 1 78 ? 2.701 -5.511 -7.568 1.00 85.06 78 ASP A C 1
ATOM 651 O O . ASP A 1 78 ? 2.735 -5.913 -8.730 1.00 85.06 78 ASP A O 1
ATOM 655 N N . VAL A 1 79 ? 3.737 -4.873 -7.014 1.00 84.56 79 VAL A N 1
ATOM 656 C CA . VAL A 1 79 ? 5.012 -4.643 -7.711 1.00 84.56 79 VAL A CA 1
ATOM 657 C C . VAL A 1 79 ? 5.626 -5.980 -8.110 1.00 84.56 79 VAL A C 1
ATOM 659 O O . VAL A 1 79 ? 5.934 -6.163 -9.280 1.00 84.56 79 VAL A O 1
ATOM 662 N N . ILE A 1 80 ? 5.716 -6.942 -7.186 1.00 83.31 80 ILE A N 1
ATOM 663 C CA . ILE A 1 80 ? 6.230 -8.289 -7.472 1.00 83.31 80 ILE A CA 1
ATOM 664 C C . ILE A 1 80 ? 5.397 -8.974 -8.555 1.00 83.31 80 ILE A C 1
ATOM 666 O O . ILE A 1 80 ? 5.948 -9.637 -9.429 1.00 83.31 80 ILE A O 1
ATOM 670 N N . SER A 1 81 ? 4.069 -8.838 -8.511 1.00 82.00 81 SER A N 1
ATOM 671 C CA . SER A 1 81 ? 3.215 -9.410 -9.551 1.00 82.00 81 SER A CA 1
ATOM 672 C C . SER A 1 81 ? 3.527 -8.795 -10.915 1.00 82.00 81 SER A C 1
ATOM 674 O O . SER A 1 81 ? 3.660 -9.524 -11.891 1.00 82.00 81 SER A O 1
ATOM 676 N N . ARG A 1 82 ? 3.732 -7.476 -10.991 1.00 78.69 82 ARG A N 1
ATOM 677 C CA . ARG A 1 82 ? 4.017 -6.757 -12.238 1.00 78.69 82 ARG A CA 1
ATOM 678 C C . ARG A 1 82 ? 5.400 -7.084 -12.789 1.00 78.69 82 ARG A C 1
ATOM 680 O O . ARG A 1 82 ? 5.500 -7.335 -13.985 1.00 78.69 82 ARG A O 1
ATOM 687 N N . THR A 1 83 ? 6.421 -7.166 -11.935 1.00 74.31 83 THR A N 1
ATOM 688 C CA . THR A 1 83 ? 7.772 -7.571 -12.354 1.00 74.31 83 THR A CA 1
ATOM 689 C C . THR A 1 83 ? 7.806 -9.028 -12.821 1.00 74.31 83 THR A C 1
ATOM 691 O O . THR A 1 83 ? 8.409 -9.330 -13.841 1.00 74.31 83 THR A O 1
ATOM 694 N N . LYS A 1 84 ? 7.073 -9.938 -12.162 1.00 66.88 84 LYS A N 1
ATOM 695 C CA . LYS A 1 84 ? 6.973 -11.347 -12.592 1.00 66.88 84 LYS A CA 1
ATOM 696 C C . LYS A 1 84 ? 6.104 -11.562 -13.832 1.00 66.88 84 LYS A C 1
ATOM 698 O O . LYS A 1 84 ? 6.325 -12.513 -14.574 1.00 66.88 84 LYS A O 1
ATOM 703 N N . THR A 1 85 ? 5.105 -10.710 -14.070 1.00 56.72 85 THR A N 1
ATOM 704 C CA . THR A 1 85 ? 4.223 -10.838 -15.246 1.00 56.72 85 THR A CA 1
ATOM 705 C C . THR A 1 85 ? 4.952 -10.478 -16.548 1.00 56.72 85 THR A C 1
ATOM 707 O O . THR A 1 85 ? 4.536 -10.947 -17.607 1.00 56.72 85 THR A O 1
ATOM 710 N N . GLY A 1 86 ? 6.059 -9.726 -16.476 1.00 50.03 86 GLY A N 1
ATOM 711 C CA . GLY A 1 86 ? 6.970 -9.488 -17.604 1.00 50.03 86 GLY A CA 1
ATOM 712 C C . GLY A 1 86 ? 7.769 -10.722 -18.042 1.00 50.03 86 GLY A C 1
ATOM 713 O O . GLY A 1 86 ? 8.219 -10.779 -19.180 1.00 50.03 86 GLY A O 1
ATOM 714 N N . THR A 1 87 ? 7.896 -11.744 -17.187 1.00 48.75 87 THR A N 1
ATOM 715 C CA . THR A 1 87 ? 8.780 -12.900 -17.429 1.00 48.75 87 THR A CA 1
ATOM 716 C C . THR A 1 87 ? 8.071 -14.138 -17.984 1.00 48.75 87 THR A C 1
ATOM 718 O O . THR A 1 87 ? 8.735 -15.108 -18.331 1.00 48.75 87 THR A O 1
ATOM 721 N N . ILE A 1 88 ? 6.738 -14.146 -18.076 1.00 48.22 88 ILE A N 1
ATOM 722 C CA . ILE A 1 88 ? 6.014 -15.279 -18.670 1.00 48.22 88 ILE A CA 1
ATOM 723 C C . ILE A 1 88 ? 5.770 -14.954 -20.141 1.00 4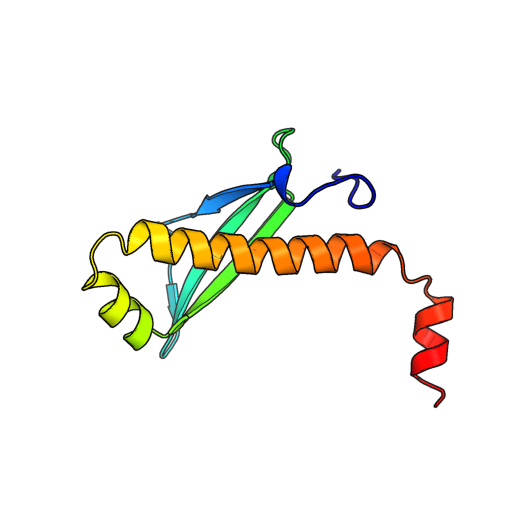8.22 88 ILE A C 1
ATOM 725 O O . ILE A 1 88 ? 4.845 -14.197 -20.468 1.00 48.22 88 ILE A O 1
ATOM 729 N N . ALA A 1 89 ? 6.601 -15.526 -21.016 1.00 52.22 89 ALA A N 1
ATOM 730 C CA . ALA A 1 89 ? 6.380 -15.502 -22.456 1.00 52.22 89 ALA A CA 1
ATOM 731 C C . ALA A 1 89 ? 4.951 -15.985 -22.760 1.00 52.22 89 ALA A C 1
ATOM 733 O O . ALA A 1 89 ? 4.415 -16.857 -22.077 1.00 52.22 89 ALA A O 1
ATOM 734 N N . ILE A 1 90 ? 4.300 -15.413 -23.777 1.00 54.94 90 ILE A N 1
ATOM 735 C CA . ILE A 1 90 ? 2.931 -15.806 -24.169 1.00 54.94 90 ILE A C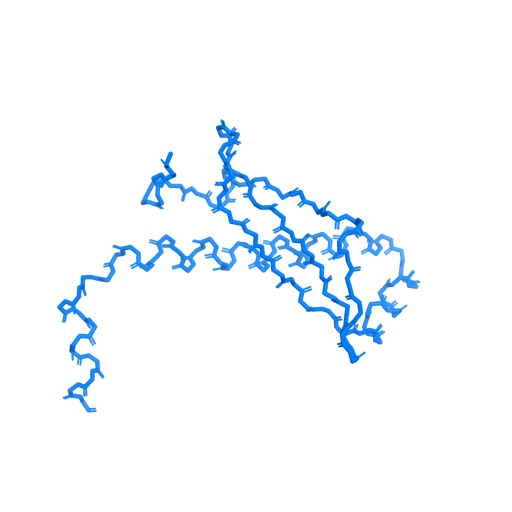A 1
ATOM 736 C C . ILE A 1 90 ? 2.841 -17.326 -24.402 1.00 54.94 90 ILE A C 1
ATOM 738 O O . ILE A 1 90 ? 1.831 -17.943 -24.066 1.00 54.94 90 ILE A O 1
ATOM 742 N N . GLU A 1 91 ? 3.927 -17.923 -24.889 1.00 55.19 91 GLU A N 1
ATOM 743 C CA . GLU A 1 91 ? 4.112 -19.360 -25.103 1.00 55.19 91 GLU A CA 1
ATOM 744 C C . GLU A 1 91 ? 3.884 -20.188 -23.820 1.00 55.19 91 GLU A C 1
ATOM 746 O O . GLU A 1 91 ? 3.151 -21.178 -23.849 1.00 55.19 91 GLU A O 1
ATOM 751 N N . ASP A 1 92 ? 4.378 -19.728 -22.666 1.00 54.84 92 ASP A N 1
ATOM 752 C CA . ASP A 1 92 ? 4.219 -20.414 -21.374 1.00 54.84 92 ASP A CA 1
ATOM 753 C C . ASP A 1 92 ? 2.794 -20.306 -20.807 1.00 54.84 92 ASP A C 1
ATOM 755 O O . ASP A 1 92 ? 2.351 -21.162 -20.035 1.00 54.84 92 ASP A O 1
ATOM 759 N N . LYS A 1 93 ? 2.030 -19.279 -21.209 1.00 52.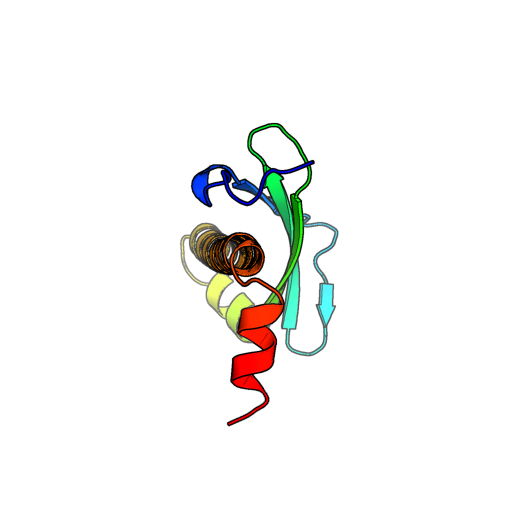34 93 LYS A N 1
ATOM 760 C CA . LYS A 1 93 ? 0.619 -19.128 -20.808 1.00 52.34 93 LYS A CA 1
ATOM 761 C C . LYS A 1 93 ? -0.289 -20.135 -21.520 1.00 52.34 93 LYS A C 1
ATOM 763 O O . LYS A 1 93 ? -1.273 -20.578 -20.932 1.00 52.34 93 LYS A O 1
ATOM 768 N N . ILE A 1 94 ? 0.043 -20.525 -22.754 1.00 54.50 94 ILE A N 1
ATOM 769 C CA . ILE A 1 94 ? -0.729 -21.507 -23.538 1.00 54.50 94 ILE A CA 1
ATOM 770 C C . ILE A 1 94 ? -0.554 -22.920 -22.961 1.00 54.50 94 ILE A C 1
ATOM 772 O O . ILE A 1 94 ? -1.518 -23.686 -22.887 1.00 54.50 94 ILE A O 1
ATOM 776 N N . ALA A 1 95 ? 0.636 -23.246 -22.445 1.00 54.50 95 ALA A N 1
ATOM 777 C CA . ALA A 1 95 ? 0.905 -24.540 -21.814 1.00 54.50 95 ALA A CA 1
ATOM 778 C C . ALA A 1 95 ? -0.003 -24.832 -20.597 1.00 54.50 95 ALA A C 1
ATOM 780 O O . ALA A 1 95 ? -0.280 -25.993 -20.305 1.00 54.50 95 ALA A O 1
ATOM 781 N N . TRP A 1 96 ? -0.515 -23.800 -19.916 1.00 46.50 96 TRP A N 1
ATOM 782 C CA . TRP A 1 96 ? -1.414 -23.945 -18.762 1.00 46.50 96 TRP A CA 1
ATOM 783 C C . TRP A 1 96 ? -2.893 -24.147 -19.119 1.00 46.50 96 TRP A C 1
ATOM 785 O O . TRP A 1 96 ? -3.642 -24.651 -18.291 1.00 46.50 96 TRP A O 1
ATOM 795 N N . ILE A 1 97 ? -3.323 -23.779 -20.329 1.00 50.97 97 ILE A N 1
ATOM 796 C CA . ILE A 1 97 ? -4.719 -23.944 -20.783 1.00 50.97 97 ILE A CA 1
ATOM 797 C C . ILE A 1 97 ? -4.956 -25.356 -21.349 1.00 50.97 97 ILE A C 1
ATOM 799 O O . ILE A 1 97 ? -6.093 -25.802 -21.465 1.00 50.97 97 ILE A O 1
ATOM 803 N N . THR A 1 98 ? -3.883 -26.079 -21.675 1.00 45.88 98 THR A N 1
ATOM 804 C CA . THR A 1 98 ? -3.950 -27.350 -22.413 1.00 45.88 98 THR A CA 1
ATOM 805 C C . THR A 1 98 ? -3.791 -28.593 -21.522 1.00 45.88 98 THR A C 1
ATOM 807 O O . THR A 1 98 ? -3.417 -29.652 -22.026 1.00 45.88 98 THR A O 1
ATOM 810 N N . LYS A 1 99 ? -4.039 -28.486 -20.209 1.00 40.72 99 LYS A N 1
ATOM 811 C CA . LYS A 1 99 ? -3.924 -29.605 -19.260 1.00 40.72 99 LYS A CA 1
ATOM 812 C C . LYS A 1 99 ? -5.246 -29.941 -18.586 1.00 40.72 99 LYS A C 1
ATOM 814 O O . LYS A 1 99 ? -5.956 -28.991 -18.197 1.00 40.72 99 LYS A O 1
#

Secondary structure (DSSP, 8-state):
---TTT--GGGEEEEE-GGG-EEETTEEEEEEEEEETTS-EEEEEEEEEEHHHHHHHTTSTTHHHHHHHHHHHHHHHHHHHHHHHTTS-HHHHHHTT--